Protein AF-A0A2V5SKG1-F1 (afdb_monomer_lite)

Secondary structure (DSSP, 8-state):
-TTTTPPPS---HHIIIIIHHHHHHHHS-TTSS-TTTEEE-TT--EEE---

Structure (mmCIF, N/CA/C/O backbone):
data_AF-A0A2V5SKG1-F1
#
_entry.id   AF-A0A2V5SKG1-F1
#
loop_
_atom_site.group_PDB
_atom_site.id
_atom_site.type_symbol
_atom_site.label_atom_id
_atom_site.label_alt_id
_atom_site.label_comp_id
_atom_site.label_asym_id
_atom_site.label_entity_id
_atom_site.label_seq_id
_atom_site.pdbx_PDB_ins_code
_atom_site.Cartn_x
_atom_site.Cartn_y
_atom_site.Cartn_z
_atom_site.occupancy
_atom_site.B_iso_or_equiv
_atom_site.auth_seq_id
_atom_site.auth_comp_id
_atom_site.auth_asym_id
_atom_site.auth_atom_id
_atom_site.pdbx_PDB_model_num
ATOM 1 N N . ASP A 1 1 ? -12.304 -2.313 19.650 1.00 87.06 1 ASP A N 1
ATOM 2 C CA . ASP A 1 1 ? -12.914 -3.654 19.596 1.00 87.06 1 ASP A CA 1
ATOM 3 C C . ASP A 1 1 ? -13.679 -3.777 18.284 1.00 87.06 1 ASP A C 1
ATOM 5 O O . ASP A 1 1 ? -14.498 -2.918 17.972 1.00 87.06 1 ASP A O 1
ATOM 9 N N . VAL A 1 2 ? -13.347 -4.787 17.478 1.00 92.25 2 VAL A N 1
ATOM 10 C CA . VAL A 1 2 ? -13.941 -4.979 16.143 1.00 92.25 2 VAL A CA 1
ATOM 11 C C . VAL A 1 2 ? -15.409 -5.408 16.205 1.00 92.25 2 VAL A C 1
ATOM 13 O O . VAL A 1 2 ? -16.144 -5.182 15.246 1.00 92.25 2 VAL A O 1
ATOM 16 N N . THR A 1 3 ? -15.854 -5.977 17.330 1.00 97.25 3 THR A N 1
ATOM 17 C CA . THR A 1 3 ? -17.240 -6.419 17.529 1.00 97.25 3 THR A CA 1
ATOM 18 C C . THR A 1 3 ? -18.169 -5.237 17.799 1.00 97.25 3 THR A C 1
ATOM 20 O O . THR A 1 3 ? -19.233 -5.130 17.193 1.00 97.25 3 THR A O 1
ATOM 23 N N . THR A 1 4 ? -17.734 -4.291 18.634 1.00 96.75 4 THR A N 1
ATOM 24 C CA . THR A 1 4 ? -18.494 -3.078 18.974 1.00 96.75 4 THR A CA 1
ATOM 25 C C . THR A 1 4 ? -18.328 -1.954 17.954 1.00 96.75 4 THR A C 1
ATOM 27 O O . THR A 1 4 ? -19.126 -1.018 17.948 1.00 96.75 4 THR A O 1
ATOM 30 N N . LYS A 1 5 ? -17.308 -2.028 17.084 1.00 94.19 5 LYS A N 1
ATOM 31 C CA . LYS A 1 5 ? -16.980 -1.020 16.054 1.00 94.19 5 LYS A CA 1
ATOM 32 C C . LYS A 1 5 ? -16.769 0.396 16.605 1.00 94.19 5 LYS A C 1
ATOM 34 O O . LYS A 1 5 ? -16.892 1.373 15.863 1.00 94.19 5 LYS A O 1
ATOM 39 N N . GLN A 1 6 ? -16.456 0.525 17.893 1.00 96.69 6 GLN A N 1
ATOM 40 C CA . GLN A 1 6 ?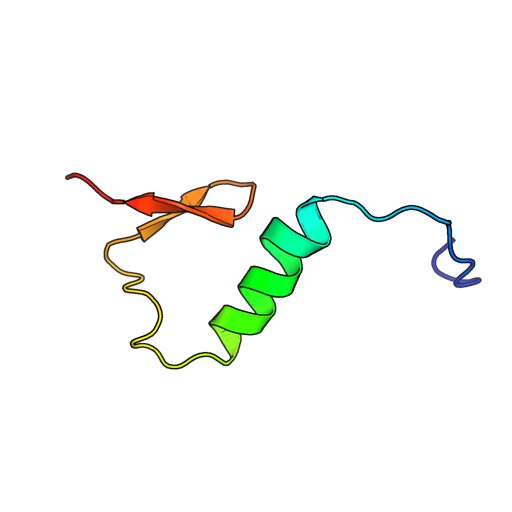 -16.124 1.815 18.485 1.00 96.69 6 GLN A CA 1
ATOM 41 C C . GLN A 1 6 ? -14.916 2.415 17.766 1.00 96.69 6 GLN A C 1
ATOM 43 O O . GLN A 1 6 ? -13.886 1.755 17.599 1.00 96.69 6 GLN A O 1
ATOM 48 N N . LYS A 1 7 ? -15.068 3.662 17.321 1.00 95.62 7 LYS A N 1
ATOM 49 C CA . LYS A 1 7 ? -14.017 4.393 16.623 1.00 95.62 7 LYS A CA 1
ATOM 50 C C . LYS A 1 7 ? -13.095 5.042 17.639 1.00 95.62 7 LYS A C 1
ATOM 52 O O . LYS A 1 7 ? -13.555 5.582 18.642 1.00 95.62 7 LYS A O 1
ATOM 57 N N . LYS A 1 8 ? -11.807 5.010 17.337 1.00 94.56 8 LYS A N 1
ATOM 58 C CA . LYS A 1 8 ? -10.828 5.885 17.964 1.00 94.56 8 LYS A CA 1
ATOM 59 C C . LYS A 1 8 ? -10.641 7.115 17.084 1.00 94.56 8 LYS A C 1
ATOM 61 O O . LYS A 1 8 ? -10.846 7.032 15.874 1.00 94.56 8 LYS A O 1
ATOM 66 N N . ASP A 1 9 ? -10.260 8.227 17.694 1.00 96.62 9 ASP A N 1
ATOM 67 C CA . ASP A 1 9 ? -9.929 9.462 16.983 1.00 96.62 9 ASP A CA 1
ATOM 68 C C . ASP A 1 9 ? -8.439 9.473 16.603 1.00 96.62 9 ASP A C 1
ATOM 70 O O . ASP A 1 9 ? -7.650 10.287 17.072 1.00 96.62 9 ASP A O 1
ATOM 74 N N . GLU A 1 10 ? -8.033 8.472 15.821 1.00 96.44 10 GLU A N 1
ATOM 75 C CA . GLU A 1 10 ? -6.669 8.303 15.320 1.00 96.44 10 GLU A CA 1
ATOM 76 C C . GLU A 1 10 ? -6.716 7.804 13.871 1.00 96.44 10 GLU A C 1
ATOM 78 O O . GLU A 1 10 ? -7.606 7.036 13.492 1.00 96.44 10 GLU A O 1
ATOM 83 N N . MET A 1 11 ? -5.764 8.245 13.049 1.00 96.62 11 MET A N 1
ATOM 84 C CA . MET A 1 11 ? -5.578 7.730 11.697 1.00 96.62 11 MET A CA 1
ATOM 85 C C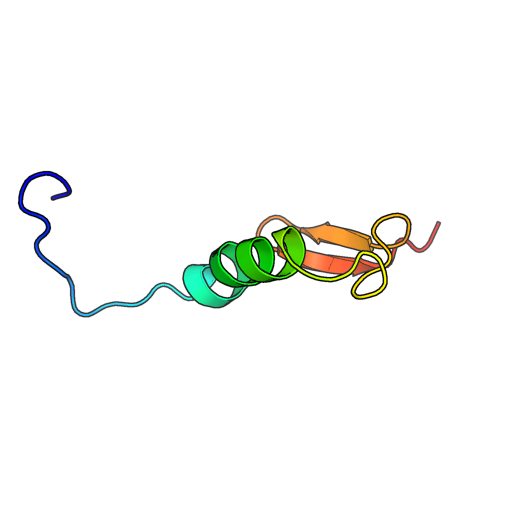 . MET A 1 11 ? -4.112 7.393 11.491 1.00 96.62 11 MET A C 1
ATOM 87 O O . MET A 1 11 ? -3.256 8.275 11.447 1.00 96.62 11 MET A O 1
ATOM 91 N N . GLU A 1 12 ? -3.847 6.108 11.320 1.00 97.31 12 GLU A N 1
ATOM 92 C CA . GLU A 1 12 ? -2.503 5.629 11.054 1.00 97.31 12 GLU A CA 1
ATOM 93 C C . GLU A 1 12 ? -2.035 6.049 9.657 1.00 97.31 12 GLU A C 1
ATOM 95 O O . GLU A 1 12 ? -2.768 5.931 8.669 1.00 97.31 12 GLU A O 1
ATOM 100 N N . SER A 1 13 ? -0.792 6.521 9.554 1.00 96.88 13 SER A N 1
ATOM 101 C CA . SER A 1 13 ? -0.221 7.027 8.296 1.00 96.88 13 SER A CA 1
ATOM 102 C C . SER A 1 13 ? -0.196 5.967 7.188 1.00 96.88 13 SER A C 1
ATOM 104 O O . SER A 1 13 ? -0.405 6.291 6.012 1.00 96.88 13 SER A O 1
ATOM 106 N N . PHE A 1 14 ? -0.033 4.693 7.556 1.00 96.94 14 PHE A N 1
ATOM 107 C CA . PHE A 1 14 ? -0.051 3.568 6.622 1.00 96.94 14 PHE A CA 1
ATOM 108 C C . PHE A 1 14 ? -1.392 3.403 5.893 1.00 96.94 14 PHE A C 1
ATOM 110 O O . PHE A 1 14 ? -1.434 2.827 4.808 1.00 96.94 14 PHE A O 1
ATOM 117 N N . VAL A 1 15 ? -2.505 3.936 6.412 1.00 97.50 15 VAL A N 1
ATOM 118 C CA . VAL A 1 15 ? -3.794 3.885 5.696 1.00 97.50 15 VAL A CA 1
ATOM 119 C C . VAL A 1 15 ? -3.694 4.647 4.371 1.00 97.50 15 VAL A C 1
ATOM 121 O O . VAL A 1 15 ? -4.150 4.163 3.334 1.00 97.50 15 VAL A O 1
ATOM 124 N N . LEU A 1 16 ? -3.035 5.809 4.384 1.00 97.38 16 LEU A N 1
ATOM 125 C CA . LEU A 1 16 ? -2.812 6.611 3.182 1.00 97.38 16 LEU A CA 1
ATOM 126 C C . LEU A 1 16 ? -1.708 6.016 2.303 1.00 97.38 16 LEU A C 1
ATOM 128 O O . LEU A 1 16 ? -1.880 5.908 1.088 1.00 97.38 16 LEU A O 1
ATOM 132 N N . ALA A 1 17 ? -0.576 5.643 2.906 1.00 97.00 17 ALA A N 1
ATOM 133 C CA . ALA A 1 17 ? 0.582 5.161 2.160 1.00 97.00 17 ALA A CA 1
ATOM 134 C C . ALA A 1 17 ? 0.343 3.778 1.542 1.00 97.00 17 ALA A C 1
ATOM 136 O O . ALA A 1 17 ? 0.718 3.561 0.392 1.00 97.00 17 ALA A O 1
ATOM 137 N N . GLU A 1 18 ? -0.293 2.861 2.262 1.00 98.12 18 GLU A N 1
ATOM 138 C CA . GLU A 1 18 ? -0.440 1.465 1.857 1.00 98.12 18 GLU A CA 1
ATOM 139 C C . GLU A 1 18 ? -1.857 1.185 1.363 1.00 98.12 18 GLU A C 1
ATOM 141 O O . GLU A 1 18 ? -2.062 0.929 0.177 1.00 98.12 18 GLU A O 1
ATOM 146 N N . THR A 1 19 ? -2.855 1.286 2.247 1.00 97.88 19 THR A N 1
ATOM 147 C CA . THR A 1 19 ? -4.214 0.790 1.964 1.00 97.88 19 THR A CA 1
ATOM 148 C C . THR A 1 19 ? -4.827 1.489 0.750 1.00 97.88 19 THR A C 1
ATOM 150 O O . THR A 1 19 ? -5.259 0.834 -0.201 1.00 97.88 19 THR A O 1
ATOM 153 N N . PHE A 1 20 ? -4.822 2.824 0.727 1.00 98.25 20 PHE A N 1
ATOM 154 C CA . PHE A 1 20 ? -5.403 3.572 -0.389 1.00 98.25 20 PHE A CA 1
ATOM 155 C C . PHE A 1 20 ? -4.558 3.523 -1.659 1.00 98.25 20 PHE A C 1
ATOM 157 O O . PHE A 1 20 ? -5.125 3.510 -2.753 1.00 98.25 20 PHE A O 1
ATOM 164 N N . LYS A 1 21 ? -3.228 3.424 -1.546 1.00 97.56 21 LYS A N 1
ATOM 165 C CA . LYS A 1 21 ? -2.359 3.226 -2.713 1.00 97.56 21 LYS A CA 1
ATOM 166 C C . LYS A 1 21 ? -2.677 1.902 -3.403 1.00 97.56 21 LYS A C 1
ATOM 168 O O . LYS A 1 21 ? -2.847 1.885 -4.619 1.00 97.56 21 LYS A O 1
ATOM 173 N N . TYR A 1 22 ? -2.822 0.817 -2.645 1.00 97.62 22 TYR A N 1
ATOM 174 C CA . TYR A 1 22 ? -3.162 -0.486 -3.211 1.00 97.62 22 TYR A CA 1
ATOM 175 C C . TYR A 1 22 ? -4.576 -0.522 -3.788 1.00 97.62 22 TYR A C 1
ATOM 177 O O . TYR A 1 22 ? -4.751 -1.033 -4.891 1.00 97.62 22 TYR A O 1
ATOM 185 N N . PHE A 1 23 ? -5.570 0.075 -3.120 1.00 98.19 23 PHE A N 1
ATOM 186 C CA . PHE A 1 23 ? -6.911 0.200 -3.701 1.00 98.19 23 PHE A CA 1
ATOM 187 C C . PHE A 1 23 ? -6.892 0.972 -5.015 1.00 98.19 23 PHE A C 1
ATOM 189 O O . PHE A 1 23 ? -7.498 0.530 -5.986 1.00 98.19 23 PHE A O 1
ATOM 196 N N . TYR A 1 24 ? -6.168 2.089 -5.075 1.00 97.81 24 TYR A N 1
ATOM 197 C CA . TYR A 1 24 ? -6.039 2.844 -6.311 1.00 97.81 24 TYR A CA 1
ATOM 198 C C . TYR A 1 24 ? -5.383 2.008 -7.416 1.00 97.81 24 TYR A C 1
ATOM 200 O O . TYR A 1 24 ? -5.952 1.882 -8.496 1.00 97.81 24 TYR A O 1
ATOM 208 N N . LEU A 1 25 ? -4.227 1.393 -7.148 1.00 97.31 25 LEU A N 1
ATOM 209 C CA . LEU A 1 25 ? -3.482 0.618 -8.145 1.00 97.31 25 LEU A CA 1
ATOM 210 C C . LEU A 1 25 ? -4.235 -0.624 -8.637 1.00 97.31 25 LEU A C 1
ATOM 212 O O . LEU A 1 25 ? -4.072 -0.993 -9.795 1.00 97.31 25 LEU A O 1
ATOM 216 N N . LEU A 1 26 ? -5.081 -1.233 -7.801 1.00 97.12 26 LEU A N 1
ATOM 217 C CA . LEU A 1 26 ? -5.894 -2.391 -8.179 1.00 97.12 26 LEU A CA 1
ATOM 218 C C . LEU A 1 26 ? -6.915 -2.063 -9.280 1.00 97.12 26 LEU A C 1
ATOM 220 O O . LEU A 1 26 ? -7.222 -2.916 -10.108 1.00 97.12 26 LEU A O 1
ATOM 224 N N . PHE A 1 27 ? -7.439 -0.835 -9.286 1.00 97.38 27 PHE A N 1
ATOM 225 C CA . PHE A 1 27 ? -8.453 -0.388 -10.247 1.00 97.38 27 PHE A CA 1
ATOM 226 C C . PHE A 1 27 ? -7.918 0.613 -11.278 1.00 97.38 27 PHE A C 1
ATOM 228 O O . PHE A 1 27 ? -8.636 0.998 -12.202 1.00 97.38 27 PHE A O 1
ATOM 235 N N . ALA A 1 28 ? -6.670 1.054 -11.129 1.00 96.62 28 ALA A N 1
ATOM 236 C CA . ALA A 1 28 ? -6.020 1.953 -12.065 1.00 96.62 28 ALA A CA 1
ATOM 237 C C . ALA A 1 28 ? -5.697 1.248 -13.391 1.00 96.62 28 ALA A C 1
ATOM 239 O O . ALA A 1 28 ? -5.589 0.027 -13.488 1.00 96.62 28 ALA A O 1
ATOM 240 N N . SER A 1 29 ? -5.504 2.049 -14.438 1.00 96.62 29 SER A N 1
ATOM 241 C CA . SER A 1 29 ? -5.002 1.547 -15.716 1.00 96.62 29 SER A CA 1
ATOM 242 C C . SER A 1 29 ? -3.627 0.884 -15.534 1.00 96.62 29 SER A C 1
ATOM 244 O O . SER A 1 29 ? -2.786 1.440 -14.826 1.00 96.62 29 SER A O 1
ATOM 246 N N . PRO A 1 30 ? -3.313 -0.213 -16.250 1.00 92.88 30 PRO A N 1
ATOM 247 C CA . PRO A 1 30 ? -1.973 -0.811 -16.235 1.00 92.88 30 PRO A CA 1
ATOM 248 C C . PRO A 1 30 ? -0.852 0.146 -16.673 1.00 92.88 30 PRO A C 1
ATOM 250 O O . PRO A 1 30 ? 0.316 -0.111 -16.421 1.00 92.88 30 PRO A O 1
ATOM 253 N N . LYS A 1 31 ? -1.190 1.263 -17.334 1.00 94.44 31 LYS A N 1
ATOM 254 C CA . LYS A 1 31 ? -0.230 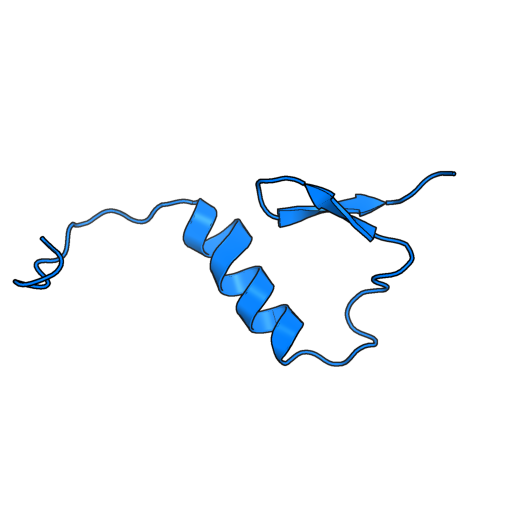2.308 -17.730 1.00 94.44 31 LYS A CA 1
ATOM 255 C C . LYS A 1 31 ? 0.129 3.274 -16.596 1.00 94.44 31 LYS A C 1
ATOM 257 O O . LYS A 1 31 ? 1.022 4.095 -16.775 1.00 94.44 31 LYS A O 1
ATOM 262 N N . THR A 1 32 ? -0.584 3.224 -15.472 1.00 95.81 32 THR A N 1
ATOM 263 C CA . THR A 1 32 ? -0.390 4.139 -14.340 1.00 95.81 32 THR A CA 1
ATOM 264 C C . THR A 1 32 ? 0.944 3.904 -13.634 1.00 95.81 32 THR A C 1
ATOM 266 O O . THR A 1 32 ? 1.550 4.855 -13.147 1.00 95.81 32 THR A O 1
ATOM 269 N N . LEU A 1 33 ? 1.417 2.657 -13.593 1.00 94.19 33 LEU A N 1
ATOM 270 C CA . LEU A 1 33 ? 2.706 2.296 -13.020 1.00 94.19 33 LEU A CA 1
ATOM 271 C C . LEU A 1 33 ? 3.294 1.106 -13.778 1.00 94.19 33 LEU A C 1
ATOM 273 O O . LEU A 1 33 ? 2.608 0.118 -14.018 1.00 94.19 33 LEU A O 1
ATOM 277 N N . ASP A 1 34 ? 4.574 1.197 -14.122 1.00 95.06 34 ASP A N 1
ATOM 278 C CA . ASP A 1 34 ? 5.320 0.093 -14.721 1.00 95.06 34 ASP A CA 1
ATOM 279 C C . ASP A 1 34 ? 5.787 -0.873 -13.619 1.00 95.06 34 ASP A C 1
ATOM 281 O O . ASP A 1 34 ? 6.818 -0.657 -12.974 1.00 95.06 34 ASP A O 1
ATOM 285 N N . PHE A 1 35 ? 4.987 -1.912 -13.368 1.00 92.62 35 PHE A N 1
ATOM 286 C CA . PHE A 1 35 ? 5.244 -2.901 -12.316 1.00 92.62 35 PHE A CA 1
ATOM 287 C C . PHE A 1 35 ? 6.495 -3.755 -12.567 1.00 92.62 35 PHE A C 1
ATOM 289 O O . PHE A 1 35 ? 7.045 -4.301 -11.616 1.00 92.62 35 PHE A O 1
ATOM 296 N N . ASP A 1 36 ? 6.997 -3.835 -13.802 1.00 93.62 36 ASP A N 1
ATOM 297 C CA . ASP A 1 36 ? 8.228 -4.578 -14.088 1.00 93.62 36 ASP A CA 1
ATOM 298 C C . ASP A 1 36 ? 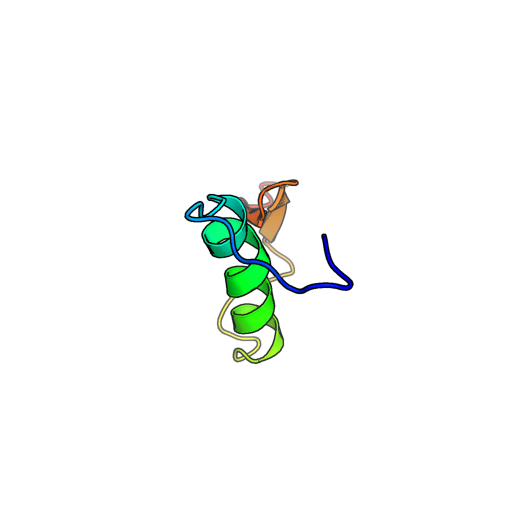9.475 -3.808 -13.635 1.00 93.62 36 ASP A C 1
ATOM 300 O O . ASP A 1 36 ? 10.499 -4.414 -13.297 1.00 93.62 36 ASP A O 1
ATOM 304 N N . LYS A 1 37 ? 9.378 -2.472 -13.584 1.00 94.81 37 LYS A N 1
ATOM 305 C CA . LYS A 1 37 ? 10.464 -1.554 -13.203 1.00 94.81 37 LYS A CA 1
ATOM 306 C C . LYS A 1 37 ? 10.426 -1.104 -11.748 1.00 94.81 37 LYS A C 1
ATOM 308 O O . LYS A 1 37 ? 11.371 -0.454 -11.299 1.00 94.81 37 LYS A O 1
ATOM 313 N N . VAL A 1 38 ? 9.363 -1.415 -11.013 1.00 95.50 38 VAL A N 1
ATOM 314 C CA . VAL A 1 38 ? 9.150 -0.919 -9.650 1.00 95.50 38 VAL A CA 1
ATOM 315 C C . VAL A 1 38 ? 8.936 -2.073 -8.681 1.00 95.50 38 VAL A C 1
ATOM 317 O O . VAL A 1 38 ? 8.158 -2.981 -8.941 1.00 95.50 38 VAL A O 1
ATOM 320 N N . VAL A 1 39 ? 9.598 -2.004 -7.526 1.00 95.94 39 VAL A N 1
ATOM 321 C CA . VAL A 1 39 ? 9.349 -2.882 -6.377 1.00 95.94 39 VAL A CA 1
ATOM 322 C C . VAL A 1 39 ? 8.894 -2.022 -5.207 1.00 95.94 39 VAL A C 1
ATOM 324 O O . VAL A 1 39 ? 9.503 -0.998 -4.907 1.00 95.94 39 VAL A O 1
ATOM 327 N N . PHE A 1 40 ? 7.820 -2.426 -4.540 1.00 97.00 40 PHE A N 1
ATOM 328 C CA . PHE A 1 40 ? 7.357 -1.759 -3.329 1.00 97.00 40 PHE A CA 1
ATOM 329 C C . PHE A 1 40 ? 8.125 -2.261 -2.108 1.00 97.00 40 PHE A C 1
ATOM 331 O O . PHE A 1 40 ? 8.341 -3.464 -1.961 1.00 97.00 40 PHE A O 1
ATOM 338 N N . ASN A 1 41 ? 8.516 -1.348 -1.219 1.00 96.44 41 ASN A N 1
ATOM 339 C CA . ASN A 1 41 ? 8.974 -1.732 0.115 1.0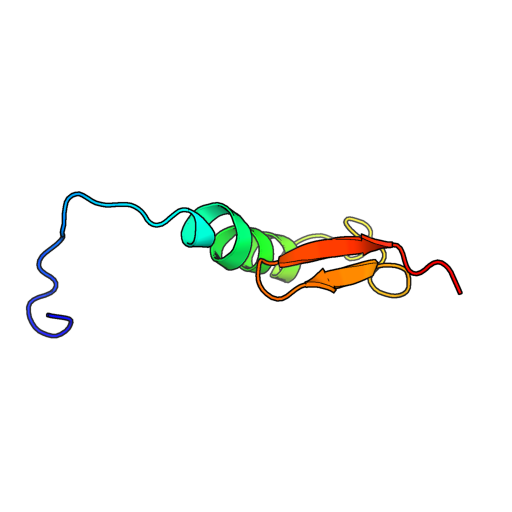0 96.44 41 ASN A CA 1
ATOM 340 C C . ASN A 1 41 ? 7.782 -2.114 1.022 1.00 96.44 41 ASN A C 1
ATOM 342 O O . ASN A 1 41 ? 6.624 -2.093 0.600 1.00 96.44 41 ASN A O 1
ATOM 346 N N . THR A 1 42 ? 8.059 -2.436 2.286 1.00 96.69 42 THR A N 1
ATOM 347 C CA . THR A 1 42 ? 7.029 -2.833 3.260 1.00 96.69 42 THR A CA 1
ATOM 348 C C . THR A 1 42 ? 6.018 -1.732 3.595 1.00 96.69 42 THR A C 1
ATOM 350 O O . THR A 1 42 ? 4.952 -2.056 4.088 1.00 96.69 42 THR A O 1
ATOM 353 N N . GLU A 1 43 ? 6.316 -0.467 3.288 1.00 97.12 43 GLU A N 1
ATOM 354 C CA . GLU A 1 43 ? 5.444 0.708 3.491 1.00 97.12 43 GLU A CA 1
ATOM 355 C C . GLU A 1 43 ? 4.825 1.196 2.162 1.00 97.12 43 GLU A C 1
ATOM 357 O O . GLU A 1 43 ? 4.413 2.349 1.993 1.00 97.12 43 GLU A O 1
ATOM 362 N N . ALA A 1 44 ? 4.800 0.316 1.157 1.00 96.62 44 ALA A N 1
ATOM 363 C CA . ALA A 1 44 ? 4.284 0.575 -0.181 1.00 96.62 44 ALA A CA 1
ATOM 364 C C . ALA A 1 44 ? 4.977 1.732 -0.928 1.00 96.62 44 ALA A C 1
ATOM 366 O O . ALA A 1 44 ? 4.419 2.279 -1.886 1.00 96.62 44 ALA A O 1
ATOM 367 N N . HIS A 1 45 ? 6.175 2.160 -0.532 1.00 95.75 45 HIS A N 1
ATOM 368 C CA . HIS A 1 45 ? 6.939 3.158 -1.277 1.00 95.75 45 HIS A CA 1
ATOM 369 C C . HIS A 1 45 ? 7.565 2.512 -2.527 1.00 95.75 45 HIS A C 1
ATOM 371 O O . HIS A 1 45 ? 8.239 1.486 -2.400 1.00 95.75 45 HIS A O 1
ATOM 377 N N . PRO A 1 46 ? 7.333 3.063 -3.736 1.00 95.56 46 PRO A N 1
ATOM 378 C CA . PRO A 1 46 ? 7.869 2.501 -4.970 1.00 95.56 46 PRO A CA 1
ATOM 379 C C . PRO A 1 46 ? 9.371 2.776 -5.085 1.00 95.56 46 PRO A C 1
ATOM 381 O O . PRO A 1 46 ? 9.804 3.928 -5.050 1.00 95.56 46 PRO A O 1
ATOM 384 N N . LEU A 1 47 ? 10.158 1.722 -5.270 1.00 96.12 47 LEU A N 1
ATOM 385 C CA . LEU A 1 47 ? 11.592 1.783 -5.530 1.00 96.12 47 LEU A CA 1
ATOM 386 C C . LEU A 1 47 ? 11.858 1.337 -6.968 1.00 96.12 47 LEU A C 1
ATOM 388 O O . LEU A 1 47 ? 11.350 0.305 -7.409 1.00 96.12 47 LEU A O 1
ATOM 392 N N . GLN A 1 48 ? 12.651 2.109 -7.708 1.00 94.12 48 GLN A N 1
ATOM 393 C CA . GLN A 1 48 ? 13.041 1.734 -9.066 1.00 94.12 48 GLN A CA 1
ATOM 394 C C . GLN A 1 48 ? 14.058 0.593 -9.029 1.00 94.12 48 GLN A C 1
ATOM 396 O O . GLN A 1 48 ? 15.024 0.636 -8.266 1.00 94.12 48 GLN A O 1
ATOM 401 N N . ARG A 1 49 ? 13.859 -0.412 -9.882 1.00 88.06 49 ARG A N 1
ATOM 402 C CA . ARG A 1 49 ? 14.856 -1.456 -10.132 1.00 88.06 49 ARG A CA 1
ATOM 403 C C . ARG A 1 49 ? 15.982 -0.851 -10.964 1.00 88.06 49 ARG A C 1
ATOM 405 O O . ARG A 1 49 ? 15.731 -0.303 -12.034 1.00 88.06 49 ARG A O 1
ATOM 412 N N . THR A 1 50 ? 17.207 -0.924 -10.458 1.00 85.81 50 THR A N 1
ATOM 413 C CA . THR A 1 50 ? 18.394 -0.324 -11.090 1.00 85.81 50 THR A CA 1
ATOM 414 C C . THR A 1 50 ? 19.321 -1.347 -11.749 1.00 85.81 50 THR A C 1
ATOM 416 O O 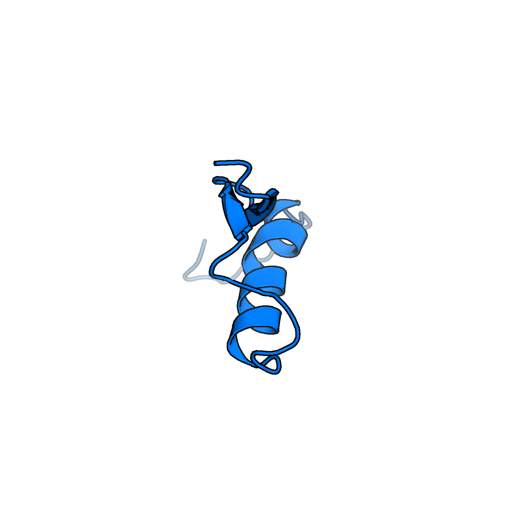. THR A 1 50 ? 20.384 -0.961 -12.233 1.00 85.81 50 THR A O 1
ATOM 419 N N . TRP A 1 51 ? 18.936 -2.627 -11.777 1.00 72.88 51 TRP A N 1
ATOM 420 C CA . TRP A 1 51 ? 19.725 -3.746 -12.300 1.00 72.88 51 TRP A CA 1
ATOM 421 C C . TRP A 1 51 ? 18.962 -4.563 -13.339 1.00 72.88 51 TRP A C 1
ATOM 423 O O . TRP A 1 51 ? 17.722 -4.700 -13.197 1.00 72.88 51 TRP A O 1
#

Foldseek 3Di:
DVVVPDDDPDDDPLCVQPVVVVVCVVPDDCVPDDPVQWDADPSRDTDGDPD

Radius of gyration: 15.05 Å; chains: 1; bounding box: 38×16×37 Å

Sequence (51 aa):
DVTTKQKKDEMESFVLAETFKYFYLLFASPKTLDFDKVVFNTEAHPLQRTW

pLDDT: mean 95.19, std 4.09, range [72.88, 98.25]